Protein AF-A0A4R3S6K6-F1 (afdb_monomer)

Structure (mmCIF, N/CA/C/O backbone):
data_AF-A0A4R3S6K6-F1
#
_entry.id   AF-A0A4R3S6K6-F1
#
loop_
_atom_site.group_PDB
_atom_site.id
_atom_site.type_symbol
_atom_site.label_atom_id
_atom_site.label_alt_id
_atom_site.label_comp_id
_atom_site.label_asym_id
_atom_site.label_entity_id
_atom_site.label_seq_id
_atom_site.pdbx_PDB_ins_code
_atom_site.Cartn_x
_atom_site.Cartn_y
_atom_site.Cartn_z
_atom_site.occupancy
_atom_site.B_iso_or_equiv
_atom_site.auth_seq_id
_atom_site.auth_comp_id
_atom_site.auth_asym_id
_atom_site.auth_atom_id
_atom_site.pdbx_PDB_model_num
ATOM 1 N N . MET A 1 1 ? 48.144 1.108 -65.560 1.00 58.09 1 MET A N 1
ATOM 2 C CA . MET A 1 1 ? 48.418 1.488 -64.146 1.00 58.09 1 MET A CA 1
ATOM 3 C C . MET A 1 1 ? 47.307 2.309 -63.464 1.00 58.09 1 MET A C 1
ATOM 5 O O . MET A 1 1 ? 47.162 2.190 -62.252 1.00 58.09 1 MET A O 1
ATOM 9 N N . ALA A 1 2 ? 46.526 3.144 -64.168 1.00 62.28 2 ALA A N 1
ATOM 10 C CA . ALA A 1 2 ? 45.515 4.019 -63.543 1.00 62.28 2 ALA A CA 1
ATOM 11 C C . ALA A 1 2 ? 44.209 3.308 -63.116 1.00 62.28 2 ALA A C 1
ATOM 13 O O . ALA A 1 2 ? 43.642 3.644 -62.077 1.00 62.28 2 ALA A O 1
ATOM 14 N N . GLU A 1 3 ? 43.753 2.302 -63.867 1.00 63.19 3 GLU A N 1
ATOM 15 C CA . GLU A 1 3 ? 42.523 1.543 -63.566 1.00 63.19 3 GLU A CA 1
ATOM 16 C C . GLU A 1 3 ? 42.646 0.720 -62.281 1.00 63.19 3 GLU A C 1
ATOM 18 O O . GLU A 1 3 ? 41.728 0.697 -61.461 1.00 63.19 3 GLU A O 1
ATOM 23 N N . ASN A 1 4 ? 43.827 0.152 -62.029 1.00 66.06 4 ASN A N 1
ATOM 24 C CA . ASN A 1 4 ? 44.090 -0.627 -60.821 1.00 66.06 4 ASN A CA 1
ATOM 25 C C . ASN A 1 4 ? 43.956 0.238 -59.548 1.00 66.06 4 ASN A C 1
ATOM 27 O O . ASN A 1 4 ? 43.343 -0.175 -58.568 1.00 66.06 4 ASN A O 1
ATOM 31 N N . ARG A 1 5 ? 44.402 1.506 -59.596 1.00 66.31 5 ARG A N 1
ATOM 32 C CA . ARG A 1 5 ? 44.227 2.468 -58.489 1.00 66.31 5 ARG A CA 1
ATOM 33 C C . ARG A 1 5 ? 42.764 2.871 -58.273 1.00 66.31 5 ARG A C 1
ATOM 35 O O . ARG A 1 5 ? 42.377 3.120 -57.134 1.00 66.31 5 ARG A O 1
ATOM 42 N N . LYS A 1 6 ? 41.951 2.951 -59.336 1.00 68.38 6 LYS A N 1
ATOM 43 C CA . LYS A 1 6 ? 40.505 3.230 -59.222 1.00 68.38 6 LYS A CA 1
ATOM 44 C C . LYS A 1 6 ? 39.764 2.051 -58.585 1.00 68.38 6 LYS A C 1
ATOM 46 O O . LYS A 1 6 ? 38.975 2.271 -57.670 1.00 68.38 6 LYS A O 1
ATOM 51 N N . SER A 1 7 ? 40.077 0.820 -58.993 1.00 69.19 7 SER A N 1
ATOM 52 C CA . SER A 1 7 ? 39.479 -0.389 -58.409 1.00 69.19 7 SER A CA 1
ATOM 53 C C . SER A 1 7 ? 39.841 -0.564 -56.925 1.00 69.19 7 SER A C 1
ATOM 55 O O . SER A 1 7 ? 38.964 -0.819 -56.104 1.00 69.19 7 SER A O 1
ATOM 57 N N . ALA A 1 8 ? 41.097 -0.300 -56.543 1.00 75.62 8 ALA A N 1
ATOM 58 C CA . ALA A 1 8 ? 41.536 -0.349 -55.149 1.00 75.62 8 ALA A CA 1
ATOM 59 C C . ALA A 1 8 ? 40.811 0.689 -54.270 1.00 75.62 8 ALA A C 1
ATOM 61 O O . ALA A 1 8 ? 40.360 0.365 -53.172 1.00 75.62 8 ALA A O 1
ATOM 62 N N . LYS A 1 9 ? 40.626 1.920 -54.773 1.00 78.19 9 LYS A N 1
ATOM 63 C CA . LYS A 1 9 ? 39.857 2.969 -54.079 1.00 78.19 9 LYS A CA 1
ATOM 64 C C . LYS A 1 9 ? 38.376 2.611 -53.937 1.00 78.19 9 LYS A C 1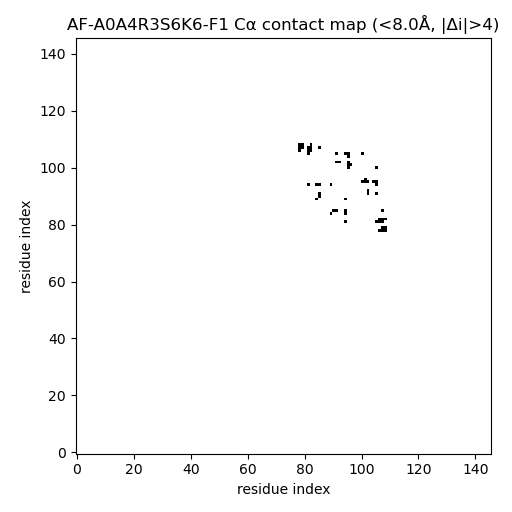
ATOM 66 O O . LYS A 1 9 ? 37.796 2.848 -52.882 1.00 78.19 9 LYS A O 1
ATOM 71 N N . GLN A 1 10 ? 37.770 2.007 -54.958 1.00 82.12 10 GLN A N 1
ATOM 72 C CA . GLN A 1 10 ? 36.378 1.554 -54.905 1.00 82.12 10 GLN A CA 1
ATOM 73 C C . GLN A 1 10 ? 36.184 0.406 -53.900 1.00 82.12 10 GLN A C 1
ATOM 75 O O . GLN A 1 10 ? 35.211 0.404 -53.146 1.00 82.12 10 GLN A O 1
ATOM 80 N N . THR A 1 11 ? 37.120 -0.542 -53.841 1.00 83.12 11 THR A N 1
ATOM 81 C CA . THR A 1 11 ? 37.103 -1.636 -52.859 1.00 83.12 11 THR A CA 1
ATOM 82 C C . THR A 1 11 ? 37.298 -1.119 -51.434 1.00 83.12 11 THR A C 1
ATOM 84 O O . THR A 1 11 ? 36.559 -1.525 -50.538 1.00 83.12 11 THR A O 1
ATOM 87 N N . ALA A 1 12 ? 38.217 -0.170 -51.221 1.00 85.31 12 ALA A N 1
ATOM 88 C CA . ALA A 1 12 ? 38.406 0.480 -49.923 1.00 85.31 12 ALA A CA 1
ATOM 89 C C . ALA A 1 12 ? 37.153 1.253 -49.476 1.00 85.31 12 ALA A C 1
ATOM 91 O O . ALA A 1 12 ? 36.719 1.108 -48.336 1.00 85.31 12 ALA A O 1
ATOM 92 N N . ALA A 1 13 ? 36.513 1.998 -50.384 1.00 88.81 13 ALA A N 1
ATOM 93 C CA . ALA A 1 13 ? 35.268 2.710 -50.098 1.00 88.81 13 ALA A CA 1
ATOM 94 C C . ALA A 1 13 ? 34.117 1.754 -49.739 1.00 88.81 13 ALA A C 1
ATOM 96 O O . ALA A 1 13 ? 33.376 2.003 -48.792 1.00 88.81 13 ALA A O 1
ATOM 97 N N . ARG A 1 14 ? 33.989 0.619 -50.442 1.00 89.81 14 ARG A N 1
ATOM 98 C CA . ARG A 1 14 ? 32.996 -0.418 -50.114 1.00 89.81 14 ARG A CA 1
ATOM 99 C C . ARG A 1 14 ? 33.266 -1.074 -48.760 1.00 89.81 14 ARG A C 1
ATOM 101 O O . ARG A 1 14 ? 32.315 -1.360 -48.039 1.00 89.81 14 ARG A O 1
ATOM 108 N N . LYS A 1 15 ? 34.533 -1.307 -48.407 1.00 90.31 15 LYS A N 1
ATOM 109 C CA . LYS A 1 15 ? 34.916 -1.840 -47.092 1.00 90.31 15 LYS A CA 1
ATOM 110 C C . LYS A 1 15 ? 34.551 -0.857 -45.975 1.00 90.31 15 LYS A C 1
ATOM 112 O O . LYS A 1 15 ? 33.841 -1.249 -45.057 1.00 90.31 15 LYS A O 1
ATOM 117 N N . ALA A 1 16 ? 34.919 0.416 -46.120 1.00 90.75 16 ALA A N 1
ATOM 118 C CA . ALA A 1 16 ? 34.565 1.462 -45.160 1.00 90.75 16 ALA A CA 1
ATOM 119 C C . ALA A 1 16 ? 33.041 1.630 -45.014 1.00 90.75 16 ALA A C 1
ATOM 121 O O . ALA A 1 16 ? 32.533 1.737 -43.903 1.00 90.75 16 ALA A O 1
ATOM 122 N N . ALA A 1 17 ? 32.286 1.578 -46.118 1.00 91.50 17 ALA A N 1
ATOM 123 C CA . ALA A 1 17 ? 30.824 1.638 -46.073 1.00 91.50 17 ALA A CA 1
ATOM 124 C C . ALA A 1 17 ? 30.207 0.436 -45.333 1.00 91.50 17 ALA A C 1
ATOM 126 O O . ALA A 1 17 ? 29.264 0.607 -44.563 1.00 91.50 17 ALA A O 1
ATOM 127 N N . ARG A 1 18 ? 30.751 -0.776 -45.522 1.00 90.44 18 ARG A N 1
ATOM 128 C CA . ARG A 1 18 ? 30.320 -1.975 -44.781 1.00 90.44 18 ARG A CA 1
ATOM 129 C C . ARG A 1 18 ? 30.636 -1.870 -43.293 1.00 90.44 18 ARG A C 1
ATOM 131 O O . ARG A 1 18 ? 29.791 -2.226 -42.482 1.00 90.44 18 ARG A O 1
ATOM 138 N N . GLU A 1 19 ? 31.813 -1.365 -42.938 1.00 93.12 19 GLU A N 1
ATOM 139 C CA . GLU A 1 19 ? 32.208 -1.152 -41.541 1.00 93.12 19 GLU A CA 1
ATOM 140 C C . GLU A 1 19 ? 31.298 -0.127 -40.855 1.00 93.12 19 GLU A C 1
ATOM 142 O O . GLU A 1 19 ? 30.788 -0.397 -39.771 1.00 93.12 19 GLU A O 1
ATOM 147 N N . GLN A 1 20 ? 30.999 0.998 -41.510 1.00 90.19 20 GLN A N 1
ATOM 148 C CA . GLN A 1 20 ? 30.063 1.995 -40.980 1.00 90.19 20 GLN A CA 1
ATOM 149 C C . GLN A 1 20 ? 28.636 1.448 -40.847 1.00 90.19 20 GLN A C 1
ATOM 151 O O . GLN A 1 20 ? 27.968 1.704 -39.846 1.00 90.19 20 GLN A O 1
ATOM 156 N N . ALA A 1 21 ? 28.162 0.671 -41.826 1.00 92.75 21 ALA A N 1
ATOM 157 C CA . ALA A 1 21 ? 26.861 0.013 -41.735 1.00 92.75 21 ALA A CA 1
ATOM 158 C C . ALA A 1 21 ? 26.816 -0.991 -40.570 1.00 92.75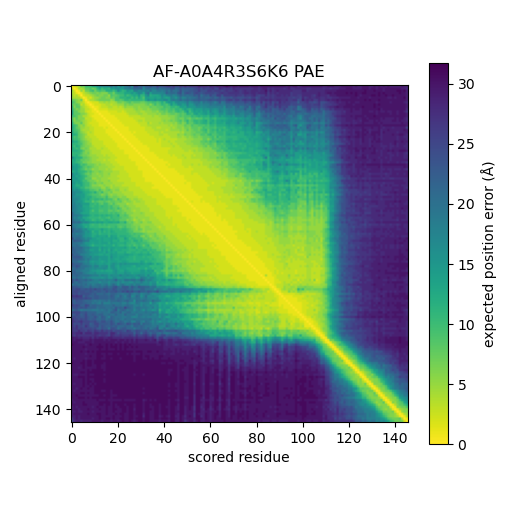 21 ALA A C 1
ATOM 160 O O . ALA A 1 21 ? 25.840 -1.016 -39.824 1.00 92.75 21 ALA A O 1
ATOM 161 N N . ALA A 1 22 ? 27.884 -1.770 -40.369 1.00 94.25 22 ALA A N 1
ATOM 162 C CA . ALA A 1 22 ? 27.996 -2.710 -39.257 1.00 94.25 22 ALA A CA 1
ATOM 163 C C . ALA A 1 22 ? 28.038 -2.001 -37.894 1.00 94.25 22 ALA A C 1
ATOM 165 O O . ALA A 1 22 ? 27.373 -2.451 -36.963 1.00 94.25 22 ALA A O 1
ATOM 166 N N . GLN A 1 23 ? 28.757 -0.879 -37.784 1.00 94.06 23 GLN A N 1
ATOM 167 C CA . GLN A 1 23 ? 28.801 -0.055 -36.570 1.00 94.06 23 GLN A CA 1
ATOM 168 C C . GLN A 1 23 ? 27.419 0.504 -36.227 1.00 94.06 23 GLN A C 1
ATOM 170 O O . GLN A 1 23 ? 26.932 0.282 -35.122 1.00 94.06 23 GLN A O 1
ATOM 175 N N . ARG A 1 24 ? 26.732 1.129 -37.192 1.00 92.38 24 ARG A N 1
ATOM 176 C CA . ARG A 1 24 ? 25.371 1.653 -36.980 1.00 92.38 24 ARG A CA 1
ATOM 177 C C . ARG A 1 24 ? 24.373 0.552 -36.630 1.00 92.38 24 ARG A C 1
ATOM 179 O O . ARG A 1 24 ? 23.525 0.754 -35.769 1.00 92.38 24 ARG A O 1
ATOM 186 N N . ALA A 1 25 ? 24.482 -0.617 -37.262 1.00 93.75 25 ALA A N 1
ATOM 187 C CA . ALA A 1 25 ? 23.643 -1.763 -36.927 1.00 93.75 25 ALA A CA 1
ATOM 188 C C . ALA A 1 25 ? 23.912 -2.276 -35.502 1.00 93.75 25 ALA A C 1
ATOM 190 O O . ALA A 1 25 ? 22.973 -2.627 -34.794 1.00 93.75 25 ALA A O 1
ATOM 191 N N . ALA A 1 26 ? 25.174 -2.301 -35.062 1.00 95.62 26 ALA A N 1
ATOM 192 C CA . ALA A 1 26 ? 25.528 -2.683 -33.697 1.00 95.62 26 ALA A CA 1
ATOM 193 C C . ALA A 1 26 ? 25.026 -1.663 -32.664 1.00 95.62 26 ALA A C 1
ATOM 195 O O . ALA A 1 26 ? 24.478 -2.056 -31.639 1.00 95.62 26 ALA A O 1
ATOM 196 N N . GLU A 1 27 ? 25.161 -0.366 -32.940 1.00 94.88 27 GLU A N 1
ATOM 197 C CA . GLU A 1 27 ? 24.622 0.698 -32.087 1.00 94.88 27 GLU A CA 1
ATOM 198 C C . GLU A 1 27 ? 23.098 0.641 -31.991 1.00 94.88 27 GLU A C 1
ATOM 200 O O . GLU A 1 27 ? 22.549 0.796 -30.903 1.00 94.88 27 GLU A O 1
ATOM 205 N N . PHE A 1 28 ? 22.413 0.388 -33.108 1.00 95.94 28 PHE A N 1
ATOM 206 C CA . PHE A 1 28 ? 20.964 0.237 -33.108 1.00 95.94 28 PHE A CA 1
ATOM 207 C C . PHE A 1 28 ? 20.535 -0.951 -32.251 1.00 95.94 28 PHE A C 1
ATOM 209 O O . PHE A 1 28 ? 19.669 -0.783 -31.402 1.00 95.94 28 PHE A O 1
ATOM 216 N N . ARG A 1 29 ? 21.182 -2.114 -32.409 1.00 96.25 29 ARG A N 1
ATOM 217 C CA . ARG A 1 29 ? 20.890 -3.291 -31.579 1.00 96.25 29 ARG A CA 1
ATOM 218 C C . ARG A 1 29 ? 21.092 -3.016 -30.093 1.00 96.25 29 ARG A C 1
ATOM 220 O O . ARG A 1 29 ? 20.178 -3.270 -29.330 1.00 96.25 29 ARG A O 1
ATOM 227 N N . ARG A 1 30 ? 22.204 -2.386 -29.700 1.00 96.50 30 ARG A N 1
ATOM 228 C CA . ARG A 1 30 ? 22.441 -2.006 -28.294 1.00 96.50 30 ARG A CA 1
ATOM 229 C C . ARG A 1 30 ? 21.349 -1.097 -27.736 1.00 96.50 30 ARG A C 1
ATOM 231 O O . ARG A 1 30 ? 20.954 -1.248 -26.591 1.00 96.50 30 ARG A O 1
ATOM 238 N N . ARG A 1 31 ? 20.863 -0.140 -28.534 1.00 96.12 31 ARG A N 1
ATOM 239 C CA . ARG A 1 31 ? 19.753 0.728 -28.115 1.00 96.12 31 ARG A CA 1
ATOM 240 C C . ARG A 1 31 ? 18.442 -0.041 -27.998 1.00 96.12 31 ARG A C 1
ATOM 242 O O . ARG A 1 31 ? 17.673 0.259 -27.099 1.00 96.12 31 ARG A O 1
ATOM 249 N N . GLN A 1 32 ? 18.183 -0.996 -28.891 1.00 97.75 32 GLN A N 1
ATOM 250 C CA . GLN A 1 32 ? 16.996 -1.848 -28.785 1.00 97.75 32 GLN A CA 1
ATOM 251 C C . GLN A 1 32 ? 17.067 -2.735 -27.542 1.00 97.75 32 GLN A C 1
ATOM 253 O O . GLN A 1 32 ? 16.122 -2.728 -26.773 1.00 97.75 32 GLN A O 1
ATOM 258 N N . GLU A 1 33 ? 18.208 -3.375 -27.279 1.00 97.31 33 GLU A N 1
ATOM 259 C CA . GLU A 1 33 ? 18.436 -4.165 -26.060 1.00 97.31 33 GLU A CA 1
ATOM 260 C C . GLU A 1 33 ? 18.180 -3.328 -24.793 1.00 97.31 33 GLU A C 1
ATOM 262 O O . GLU A 1 33 ? 17.469 -3.764 -23.896 1.00 97.31 33 GLU A O 1
ATOM 267 N N . GLN A 1 34 ? 18.671 -2.084 -24.751 1.00 97.38 34 GLN A N 1
ATOM 268 C CA . GLN A 1 34 ? 18.410 -1.164 -23.634 1.00 97.38 34 GLN A CA 1
ATOM 269 C C . GLN A 1 34 ? 16.930 -0.789 -23.492 1.00 97.38 34 GLN A C 1
ATOM 271 O O . GLN A 1 34 ? 16.430 -0.658 -22.379 1.00 97.38 34 GLN A O 1
ATOM 276 N N . LEU A 1 35 ? 16.222 -0.578 -24.604 1.00 97.56 35 LEU A N 1
ATOM 277 C CA . LEU A 1 35 ? 14.791 -0.270 -24.570 1.00 97.56 35 LEU A CA 1
ATOM 278 C C . LEU A 1 35 ? 13.962 -1.484 -24.145 1.00 97.56 35 LEU A C 1
ATOM 280 O O . LEU A 1 35 ? 12.982 -1.317 -23.425 1.00 97.56 35 LEU A O 1
ATOM 284 N N . GLU A 1 36 ? 14.355 -2.683 -24.571 1.00 97.44 36 GLU A N 1
ATOM 285 C CA . GLU A 1 36 ? 13.742 -3.941 -24.148 1.00 97.44 36 GLU A CA 1
ATOM 286 C C . GLU A 1 36 ? 13.933 -4.157 -22.642 1.00 97.44 36 GLU A C 1
ATOM 288 O O . GLU A 1 36 ? 12.959 -4.428 -21.945 1.00 97.44 36 GLU A O 1
ATOM 293 N N . GLU A 1 37 ? 15.145 -3.951 -22.121 1.00 97.81 37 GLU A N 1
ATOM 294 C CA . GLU A 1 37 ? 15.436 -4.047 -20.685 1.00 97.81 37 GLU A CA 1
ATOM 295 C C . GLU A 1 37 ? 14.613 -3.039 -19.869 1.00 97.81 37 GLU A C 1
ATOM 297 O O . GLU A 1 37 ? 13.918 -3.428 -18.932 1.00 97.81 37 GLU A O 1
ATOM 302 N N . LEU A 1 38 ? 14.576 -1.767 -20.286 1.00 98.12 38 LEU A N 1
ATOM 303 C CA . LEU A 1 38 ? 13.755 -0.743 -19.628 1.00 98.12 38 LEU A CA 1
ATOM 304 C C . LEU A 1 38 ? 12.255 -1.059 -19.681 1.00 98.12 38 LEU A C 1
ATOM 306 O O . LEU A 1 38 ? 11.526 -0.753 -18.738 1.00 98.12 38 LEU A O 1
ATOM 310 N N . ALA A 1 39 ? 11.772 -1.660 -20.770 1.00 97.69 39 ALA A N 1
ATOM 311 C CA . ALA A 1 39 ? 10.379 -2.079 -20.864 1.00 97.69 39 ALA A CA 1
ATOM 312 C C . ALA A 1 39 ? 10.071 -3.214 -19.877 1.00 97.69 39 ALA A C 1
ATOM 314 O O . ALA A 1 39 ? 9.035 -3.175 -19.213 1.00 97.69 39 ALA A O 1
ATOM 315 N N . VAL A 1 40 ? 10.972 -4.193 -19.734 1.00 98.50 40 VAL A N 1
ATOM 316 C CA . VAL A 1 40 ? 10.842 -5.260 -18.729 1.00 98.50 40 VAL A CA 1
ATOM 317 C C . VAL A 1 40 ? 10.823 -4.670 -17.321 1.00 98.50 40 VAL A C 1
ATOM 319 O O . VAL A 1 40 ? 9.921 -4.984 -16.546 1.00 98.50 40 VAL A O 1
ATOM 322 N N . GLU A 1 41 ? 11.764 -3.781 -17.001 1.00 98.31 41 GLU A N 1
ATOM 323 C CA . GLU A 1 41 ? 11.809 -3.102 -15.702 1.00 98.31 41 GLU A CA 1
ATOM 324 C C . GLU A 1 41 ? 10.524 -2.322 -15.416 1.00 98.31 41 GLU A C 1
ATOM 326 O O . GLU A 1 41 ? 10.006 -2.375 -14.301 1.00 98.31 41 GLU A O 1
ATOM 331 N N . TYR A 1 42 ? 9.970 -1.640 -16.422 1.00 98.19 42 TYR A N 1
ATOM 332 C CA . TYR A 1 42 ? 8.701 -0.933 -16.292 1.00 98.19 42 TYR A CA 1
ATOM 333 C C . TYR A 1 42 ? 7.550 -1.877 -15.933 1.00 98.19 42 TYR A C 1
ATOM 335 O O . TYR A 1 42 ? 6.815 -1.594 -14.988 1.00 98.19 42 TYR A O 1
ATOM 343 N N . PHE A 1 43 ? 7.392 -2.999 -16.641 1.00 98.06 43 PHE A N 1
ATOM 344 C CA . PHE A 1 43 ? 6.313 -3.946 -16.343 1.00 98.06 43 PHE A CA 1
ATOM 345 C C . PHE A 1 43 ? 6.465 -4.561 -14.952 1.00 98.06 43 PHE A C 1
ATOM 347 O O . PHE A 1 43 ? 5.499 -4.585 -14.194 1.00 98.06 43 PHE A O 1
ATOM 354 N N . VAL A 1 44 ? 7.686 -4.947 -14.570 1.00 98.44 44 VAL A N 1
ATOM 355 C CA . VAL A 1 44 ? 7.972 -5.433 -13.212 1.00 98.44 44 VAL A CA 1
ATOM 356 C C . VAL A 1 44 ? 7.628 -4.372 -12.164 1.00 98.44 44 VAL A C 1
ATOM 358 O O . VAL A 1 44 ? 7.047 -4.698 -11.131 1.00 98.44 44 VAL A O 1
ATOM 361 N N . ALA A 1 45 ? 7.951 -3.102 -12.414 1.00 97.88 45 ALA A N 1
ATOM 362 C CA . ALA A 1 45 ? 7.631 -2.015 -11.496 1.00 97.88 45 ALA A CA 1
ATOM 363 C C . ALA A 1 45 ? 6.117 -1.784 -11.371 1.00 97.88 45 ALA A C 1
ATOM 365 O O . ALA A 1 45 ? 5.626 -1.587 -10.261 1.00 97.88 45 ALA A O 1
ATOM 366 N N . VAL A 1 46 ? 5.369 -1.833 -12.477 1.00 98.00 46 VAL A N 1
ATOM 367 C CA . VAL A 1 46 ? 3.902 -1.701 -12.465 1.00 98.00 46 VAL A CA 1
ATOM 368 C C . VAL A 1 46 ? 3.255 -2.854 -11.696 1.00 98.00 46 VAL A C 1
ATOM 370 O O . VAL A 1 46 ? 2.410 -2.608 -10.833 1.00 98.00 46 VAL A O 1
ATOM 373 N N . ASP A 1 47 ? 3.697 -4.089 -11.931 1.00 97.56 47 ASP A N 1
ATOM 374 C CA . ASP A 1 47 ? 3.205 -5.261 -11.201 1.00 97.56 47 ASP A CA 1
ATOM 375 C C . ASP A 1 47 ? 3.547 -5.176 -9.706 1.00 97.56 47 ASP A C 1
ATOM 377 O O . ASP A 1 47 ? 2.718 -5.491 -8.847 1.00 97.56 47 ASP A O 1
ATOM 381 N N . ALA A 1 48 ? 4.745 -4.688 -9.369 1.00 97.75 48 ALA A N 1
ATOM 382 C CA . ALA A 1 48 ? 5.148 -4.466 -7.985 1.00 97.75 48 ALA A CA 1
ATOM 383 C C . ALA A 1 48 ? 4.270 -3.415 -7.289 1.00 97.75 48 ALA A C 1
ATOM 385 O O . ALA A 1 48 ? 3.897 -3.617 -6.134 1.00 97.75 48 ALA A O 1
ATOM 386 N N . VAL A 1 49 ? 3.904 -2.325 -7.974 1.00 97.75 49 VAL A N 1
ATOM 387 C CA . VAL A 1 49 ? 2.975 -1.314 -7.436 1.00 97.75 49 VAL A CA 1
ATOM 388 C C . VAL A 1 49 ? 1.617 -1.943 -7.135 1.00 97.75 49 VAL A C 1
ATOM 390 O O . VAL A 1 49 ? 1.133 -1.806 -6.012 1.00 97.75 49 VAL A O 1
ATOM 393 N N . ALA A 1 50 ? 1.047 -2.700 -8.076 1.00 96.00 50 ALA A N 1
ATOM 394 C CA . ALA A 1 50 ? -0.230 -3.381 -7.864 1.00 96.00 50 ALA A CA 1
ATOM 395 C C . ALA A 1 50 ? -0.173 -4.358 -6.671 1.00 96.00 50 ALA A C 1
ATOM 397 O O . ALA A 1 50 ? -1.092 -4.403 -5.851 1.00 96.00 50 ALA A O 1
ATOM 398 N N . GLY A 1 51 ? 0.931 -5.098 -6.526 1.00 97.62 51 GLY A N 1
ATOM 399 C CA . GLY A 1 51 ? 1.155 -5.981 -5.380 1.00 97.62 51 GLY A CA 1
ATOM 400 C C . GLY A 1 51 ? 1.267 -5.234 -4.046 1.00 97.62 51 GLY A C 1
ATOM 401 O O . GLY A 1 51 ? 0.719 -5.684 -3.038 1.00 97.62 51 GLY A O 1
ATOM 402 N N . ILE A 1 52 ? 1.941 -4.080 -4.028 1.00 97.69 52 ILE A N 1
ATOM 403 C CA . ILE A 1 52 ? 2.060 -3.227 -2.835 1.00 97.69 52 ILE A CA 1
ATOM 404 C C . ILE A 1 52 ? 0.691 -2.685 -2.419 1.00 97.69 52 ILE A C 1
ATOM 406 O O . ILE A 1 52 ? 0.362 -2.730 -1.234 1.00 97.69 52 ILE A O 1
ATOM 410 N N . GLU A 1 53 ? -0.105 -2.194 -3.368 1.00 97.06 53 GLU A N 1
ATOM 411 C CA . GLU A 1 53 ? -1.446 -1.665 -3.097 1.00 97.06 53 GLU A CA 1
ATOM 412 C C . GLU A 1 53 ? -2.374 -2.751 -2.542 1.00 97.06 53 GLU A C 1
ATOM 414 O O . GLU A 1 53 ? -3.001 -2.548 -1.501 1.00 97.06 53 GLU A O 1
ATOM 419 N N . ALA A 1 54 ? -2.391 -3.939 -3.154 1.00 97.12 54 ALA A N 1
ATOM 420 C CA . ALA A 1 54 ? -3.181 -5.067 -2.664 1.00 97.12 54 ALA A CA 1
ATOM 421 C C . ALA A 1 54 ? -2.788 -5.476 -1.231 1.00 97.12 54 ALA A C 1
ATOM 423 O O . ALA A 1 54 ? -3.652 -5.645 -0.368 1.00 97.12 54 ALA A O 1
ATOM 424 N N . ALA A 1 55 ? -1.484 -5.569 -0.947 1.00 96.38 55 ALA A N 1
ATOM 425 C CA . ALA A 1 55 ? -0.990 -5.892 0.390 1.00 96.38 55 ALA A CA 1
ATOM 426 C C . ALA A 1 55 ? -1.305 -4.792 1.421 1.00 96.38 55 ALA A C 1
ATOM 428 O O . ALA A 1 55 ? -1.510 -5.081 2.603 1.00 96.38 55 ALA A O 1
ATOM 429 N N . ALA A 1 56 ? -1.326 -3.523 1.005 1.00 97.62 56 ALA A N 1
ATOM 430 C CA . ALA A 1 56 ? -1.703 -2.413 1.873 1.00 97.62 56 ALA A CA 1
ATOM 431 C C . ALA A 1 56 ? -3.189 -2.480 2.252 1.00 97.62 56 ALA A C 1
ATOM 433 O O . ALA A 1 56 ? -3.512 -2.352 3.434 1.00 97.62 56 ALA A O 1
ATOM 434 N N . GLU A 1 57 ? -4.074 -2.739 1.288 1.00 97.12 57 GLU A N 1
ATOM 435 C CA . GLU A 1 57 ? -5.511 -2.895 1.541 1.00 97.12 57 GLU A CA 1
ATOM 436 C C . GLU A 1 57 ? -5.805 -4.076 2.474 1.00 97.12 57 GLU A C 1
ATOM 438 O O . GLU A 1 57 ? -6.571 -3.930 3.429 1.00 97.12 57 GLU A O 1
ATOM 443 N N . GLU A 1 58 ? -5.134 -5.218 2.286 1.00 97.31 58 GLU A N 1
ATOM 444 C CA . GLU A 1 58 ? -5.261 -6.371 3.188 1.00 97.31 58 GLU A CA 1
ATOM 445 C C . GLU A 1 58 ? -4.869 -6.009 4.630 1.00 97.31 58 GLU A C 1
ATOM 447 O O . GLU A 1 58 ? -5.599 -6.304 5.581 1.00 97.31 58 GLU A O 1
ATOM 452 N N . ARG A 1 59 ? -3.749 -5.299 4.809 1.00 97.31 59 ARG A N 1
ATOM 453 C CA . ARG A 1 59 ? -3.296 -4.848 6.135 1.00 97.31 59 ARG A CA 1
ATOM 454 C C . ARG A 1 59 ? -4.255 -3.845 6.761 1.00 97.31 59 ARG A C 1
ATOM 456 O O . ARG A 1 59 ? -4.515 -3.926 7.958 1.00 97.31 59 ARG A O 1
ATOM 463 N N . ILE A 1 60 ? -4.788 -2.907 5.980 1.00 97.38 60 ILE A N 1
ATOM 464 C CA . ILE A 1 60 ? -5.777 -1.938 6.465 1.00 97.38 60 ILE A CA 1
ATOM 465 C C . ILE A 1 60 ? -7.050 -2.663 6.904 1.00 97.38 60 ILE A C 1
ATOM 467 O O . ILE A 1 60 ? -7.584 -2.352 7.969 1.00 97.38 60 ILE A O 1
ATOM 471 N N . ALA A 1 61 ? -7.524 -3.635 6.124 1.00 97.56 61 ALA A N 1
ATOM 472 C CA . ALA A 1 61 ? -8.686 -4.440 6.479 1.00 97.56 61 ALA A CA 1
ATOM 473 C C . ALA A 1 61 ? -8.453 -5.222 7.781 1.00 97.56 61 ALA A C 1
ATOM 475 O O . ALA A 1 61 ? -9.294 -5.168 8.679 1.00 97.56 61 ALA A O 1
ATOM 476 N N . ALA A 1 62 ? -7.289 -5.863 7.924 1.00 96.75 62 ALA A N 1
ATOM 477 C CA . ALA A 1 62 ? -6.913 -6.583 9.138 1.00 96.75 62 ALA A CA 1
ATOM 478 C C . ALA A 1 62 ? -6.864 -5.659 10.368 1.00 96.75 62 ALA A C 1
ATOM 480 O O . ALA A 1 62 ? -7.492 -5.954 11.383 1.00 96.75 62 ALA A O 1
ATOM 481 N N . ILE A 1 63 ? -6.203 -4.501 10.257 1.00 97.94 63 ILE A N 1
ATOM 482 C CA . ILE A 1 63 ? -6.120 -3.515 11.346 1.00 97.94 63 ILE A CA 1
ATOM 483 C C . ILE A 1 63 ? -7.509 -2.997 11.719 1.00 97.94 63 ILE A C 1
ATOM 485 O O . ILE A 1 63 ? -7.805 -2.837 12.901 1.00 97.94 63 ILE A O 1
ATOM 489 N N . ARG A 1 64 ? -8.380 -2.730 10.739 1.00 96.25 64 ARG A N 1
ATOM 490 C CA . ARG A 1 64 ? -9.752 -2.276 11.007 1.00 96.25 64 ARG A CA 1
ATOM 491 C C . ARG A 1 64 ? -10.556 -3.337 11.750 1.00 96.25 64 ARG A C 1
ATOM 493 O O . ARG A 1 64 ? -11.199 -2.995 12.736 1.00 96.25 64 ARG A O 1
ATOM 500 N N . ALA A 1 65 ? -10.480 -4.594 11.319 1.00 96.69 65 ALA A N 1
ATOM 501 C CA . ALA A 1 65 ? -11.166 -5.703 11.975 1.00 96.69 65 ALA A CA 1
ATOM 502 C C . ALA A 1 65 ? -10.661 -5.922 13.411 1.00 96.69 65 ALA A C 1
ATOM 504 O O . ALA A 1 65 ? -11.457 -6.137 14.324 1.00 96.69 65 ALA A O 1
ATOM 505 N N . GLU A 1 66 ? -9.349 -5.834 13.628 1.00 95.69 66 GLU A N 1
ATOM 506 C CA . GLU A 1 66 ? -8.759 -5.920 14.964 1.00 95.69 66 GLU A CA 1
ATOM 507 C C . GLU A 1 66 ? -9.187 -4.735 15.838 1.00 95.69 66 GLU A C 1
ATOM 509 O O . GLU A 1 66 ? -9.599 -4.915 16.981 1.00 95.69 66 GLU A O 1
ATOM 514 N N . THR A 1 67 ? -9.157 -3.522 15.288 1.00 96.81 67 THR A N 1
ATOM 515 C CA . THR A 1 67 ? -9.573 -2.307 15.999 1.00 96.81 67 THR A CA 1
ATOM 516 C C . THR A 1 67 ? -11.043 -2.380 16.394 1.00 96.81 67 THR A C 1
ATOM 518 O O . THR A 1 67 ? -11.387 -2.014 17.513 1.00 96.81 67 THR A O 1
ATOM 521 N N . GLU A 1 68 ? -11.922 -2.870 15.518 1.00 96.56 68 GLU A N 1
ATOM 522 C CA . GLU A 1 68 ? -13.339 -3.054 15.835 1.00 96.56 68 GLU A CA 1
ATOM 523 C C . GLU A 1 68 ? -13.527 -4.025 17.006 1.00 96.56 68 GLU A C 1
ATOM 525 O O . GLU A 1 68 ? -14.239 -3.705 17.958 1.00 96.56 68 GLU A O 1
ATOM 530 N N . GLN A 1 69 ? -12.813 -5.155 16.999 1.00 95.69 69 GLN A N 1
ATOM 531 C CA . GLN A 1 69 ? -12.827 -6.108 18.112 1.00 95.69 69 GLN A CA 1
ATOM 532 C C . GLN A 1 69 ? -12.304 -5.486 19.412 1.00 95.69 69 GLN A C 1
ATOM 534 O O . GLN A 1 69 ? -12.931 -5.637 20.458 1.00 95.69 69 GLN A O 1
ATOM 539 N N . GLN A 1 70 ? -11.188 -4.754 19.360 1.00 95.19 70 GLN A N 1
ATOM 540 C CA . GLN A 1 70 ? -10.610 -4.091 20.532 1.00 9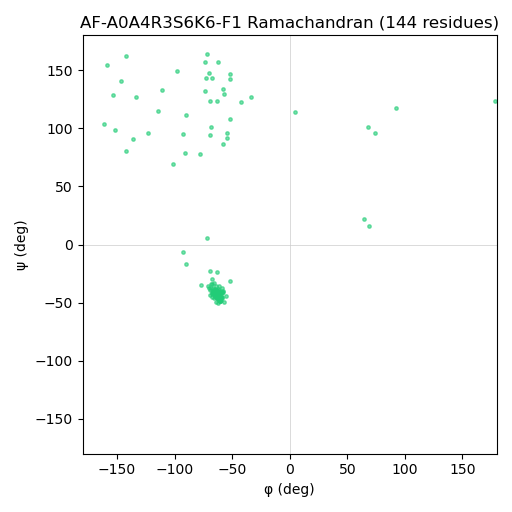5.19 70 GLN A CA 1
ATOM 541 C C . GLN A 1 70 ? -11.523 -2.991 21.087 1.00 95.19 70 GLN A C 1
ATOM 543 O O . GLN A 1 70 ? -11.653 -2.848 22.305 1.00 95.19 70 GLN A O 1
ATOM 548 N N . VAL A 1 71 ? -12.175 -2.220 20.214 1.00 95.62 71 VAL A N 1
ATOM 549 C CA . VAL A 1 71 ? -13.149 -1.197 20.607 1.00 95.62 71 VAL A CA 1
ATOM 550 C C . VAL A 1 71 ? -14.357 -1.848 21.265 1.00 95.62 71 VAL A C 1
ATOM 552 O O . VAL A 1 71 ? -14.802 -1.367 22.305 1.00 95.62 71 VAL A O 1
ATOM 555 N N . GLU A 1 72 ? -14.876 -2.938 20.704 1.00 94.81 72 GLU A N 1
ATOM 556 C CA . GLU A 1 72 ? -16.040 -3.616 21.269 1.00 94.81 72 GLU A CA 1
ATOM 557 C C . GLU A 1 72 ? -15.710 -4.297 22.604 1.00 94.81 72 GLU A C 1
ATOM 559 O O . GLU A 1 72 ? -16.476 -4.166 23.558 1.00 94.81 72 GLU A O 1
ATOM 564 N N . ALA A 1 73 ? -14.528 -4.908 22.726 1.00 94.00 73 ALA A N 1
ATOM 565 C CA . ALA A 1 73 ? -14.017 -5.424 23.994 1.00 94.00 73 ALA A CA 1
ATOM 566 C C . ALA A 1 73 ? -13.875 -4.306 25.039 1.00 94.00 73 ALA A C 1
ATOM 568 O O . ALA A 1 73 ? -14.403 -4.417 26.141 1.00 94.00 73 ALA A O 1
ATOM 569 N N . SER A 1 74 ? -13.274 -3.172 24.666 1.00 94.12 74 SER A N 1
ATOM 570 C CA . SER A 1 74 ? -13.116 -2.023 25.568 1.00 94.12 74 SER A CA 1
ATOM 571 C C . SER A 1 74 ? -14.461 -1.422 25.991 1.00 94.12 74 SER A C 1
ATOM 573 O O . SER A 1 74 ? -14.619 -0.965 27.123 1.00 94.12 74 SER A O 1
ATOM 575 N N . ARG A 1 75 ? -15.458 -1.413 25.097 1.00 91.38 75 ARG A N 1
ATOM 576 C CA . ARG A 1 75 ? -16.831 -0.990 25.418 1.00 91.38 75 ARG A CA 1
ATOM 577 C C . ARG A 1 75 ? -17.509 -1.961 26.377 1.00 91.38 75 ARG A C 1
ATOM 579 O O . ARG A 1 75 ? -18.199 -1.503 27.288 1.00 91.38 75 ARG A O 1
ATOM 586 N N . ALA A 1 76 ? -17.324 -3.264 26.182 1.00 90.44 76 ALA A N 1
ATOM 587 C CA . ALA A 1 76 ? -17.832 -4.286 27.089 1.00 90.44 76 ALA A CA 1
ATOM 588 C C . ALA A 1 76 ? -17.199 -4.147 28.481 1.00 90.44 76 ALA A C 1
ATOM 590 O O . ALA A 1 76 ? -17.930 -4.066 29.467 1.00 90.44 76 ALA A O 1
ATOM 591 N N . ASP A 1 77 ? -15.877 -3.984 28.553 1.00 92.06 77 ASP A N 1
ATOM 592 C CA . ASP A 1 77 ? -15.145 -3.761 29.803 1.00 92.06 77 ASP A CA 1
ATOM 593 C C . ASP A 1 77 ? -15.626 -2.494 30.522 1.00 92.06 77 ASP A C 1
ATOM 595 O O . ASP A 1 77 ? -15.900 -2.510 31.724 1.00 92.06 77 ASP A O 1
ATOM 599 N N . ALA A 1 78 ? -15.801 -1.389 29.789 1.00 88.44 78 ALA A N 1
ATOM 600 C CA . ALA A 1 78 ? -16.342 -0.153 30.348 1.00 88.44 78 ALA A CA 1
ATOM 601 C C . ALA A 1 78 ? -17.762 -0.352 30.907 1.00 88.44 78 ALA A C 1
ATOM 603 O O . ALA A 1 78 ? -18.079 0.137 31.995 1.00 88.44 78 ALA A O 1
ATOM 604 N N . ALA A 1 79 ? -18.617 -1.094 30.197 1.00 89.25 79 ALA A N 1
ATOM 605 C CA . ALA A 1 79 ? -19.961 -1.408 30.666 1.00 89.25 79 ALA A CA 1
ATOM 606 C C . ALA A 1 79 ? -19.935 -2.298 31.920 1.00 89.25 79 ALA A C 1
ATOM 608 O O . ALA A 1 79 ? -20.714 -2.067 32.850 1.00 89.25 79 ALA A O 1
ATOM 609 N N . ASP A 1 80 ? -19.025 -3.268 31.984 1.00 90.06 80 ASP A N 1
ATOM 610 C CA . ASP A 1 80 ? -18.839 -4.137 33.144 1.00 90.06 80 ASP A CA 1
ATOM 611 C C . ASP A 1 80 ? -18.358 -3.355 34.371 1.00 90.06 80 ASP A C 1
ATOM 613 O O . ASP A 1 80 ? -18.908 -3.541 35.459 1.00 90.06 80 ASP A O 1
ATOM 617 N N . ILE A 1 81 ? -17.424 -2.411 34.208 1.00 90.88 81 ILE A N 1
ATOM 618 C CA . ILE A 1 81 ? -16.986 -1.503 35.283 1.00 90.88 81 ILE A CA 1
ATOM 619 C C . ILE A 1 81 ? -18.163 -0.664 35.796 1.00 90.88 81 ILE A C 1
ATOM 621 O O . ILE A 1 81 ? -18.371 -0.566 37.006 1.00 90.88 81 ILE A O 1
ATOM 625 N N . VAL A 1 82 ? -18.982 -0.100 34.901 1.00 88.75 82 VAL A N 1
ATOM 626 C CA . VAL A 1 82 ? -20.205 0.624 35.295 1.00 88.75 82 VAL A CA 1
ATOM 627 C C . VAL A 1 82 ? -21.161 -0.297 36.061 1.00 88.75 82 VAL A C 1
ATOM 629 O O . VAL A 1 82 ? -21.739 0.111 37.070 1.00 88.75 82 VAL A O 1
ATOM 632 N N . GLY A 1 83 ? -21.309 -1.551 35.626 1.00 88.19 83 GLY A N 1
ATOM 633 C CA . GLY A 1 83 ? -22.068 -2.579 36.338 1.00 88.19 83 GLY A CA 1
ATOM 634 C C . GLY A 1 83 ? -21.559 -2.796 37.765 1.00 88.19 83 GLY A C 1
ATOM 635 O O . GLY A 1 83 ? -22.349 -2.717 38.706 1.00 88.19 83 GLY A O 1
ATOM 636 N N . GLN A 1 84 ? -20.246 -2.969 37.927 1.00 89.06 84 GLN A N 1
ATOM 637 C CA . GLN A 1 84 ? -19.593 -3.135 39.228 1.00 89.06 84 GLN A CA 1
ATOM 638 C C . GLN A 1 84 ? -19.773 -1.901 40.124 1.00 89.06 84 GLN A C 1
ATOM 640 O O . GLN A 1 84 ? -20.072 -2.044 41.309 1.00 89.06 84 GLN A O 1
ATOM 645 N N . MET A 1 85 ? -19.669 -0.683 39.577 1.00 87.94 85 MET A N 1
ATOM 646 C CA . MET A 1 85 ? -19.934 0.550 40.332 1.00 87.94 85 MET A CA 1
ATOM 647 C C . MET A 1 85 ? -21.371 0.590 40.860 1.00 87.94 85 MET A C 1
ATOM 649 O O . MET A 1 85 ? -21.587 0.921 42.025 1.00 87.94 85 MET A O 1
ATOM 653 N N . LEU A 1 86 ? -22.357 0.195 40.053 1.00 88.06 86 LEU A N 1
ATOM 654 C CA . LEU A 1 86 ? -23.755 0.119 40.493 1.00 88.06 86 LEU A CA 1
ATOM 655 C C . LEU A 1 86 ? -23.985 -0.981 41.545 1.00 88.06 86 LEU A C 1
ATOM 657 O O . LEU A 1 86 ? -24.852 -0.836 42.409 1.00 88.06 86 LEU A O 1
ATOM 661 N N . ASP A 1 87 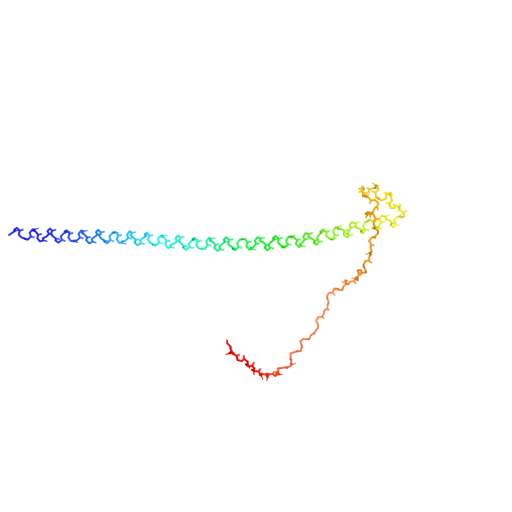? -23.204 -2.062 41.520 1.00 89.69 87 ASP A N 1
ATOM 662 C CA . ASP A 1 87 ? -23.280 -3.139 42.516 1.00 89.69 87 ASP A CA 1
ATOM 663 C C . ASP A 1 87 ? -22.789 -2.697 43.906 1.00 89.69 87 ASP A C 1
ATOM 665 O O . ASP A 1 87 ? -23.252 -3.225 44.921 1.00 89.69 87 ASP A O 1
ATOM 669 N N . THR A 1 88 ? -21.958 -1.650 43.984 1.00 89.50 88 THR A N 1
ATOM 670 C CA . THR A 1 88 ? -21.562 -1.015 45.259 1.00 89.50 88 THR A CA 1
ATOM 671 C C . THR A 1 88 ? -22.677 -0.196 45.929 1.00 89.50 88 THR A C 1
ATOM 673 O O . THR A 1 88 ? -22.448 0.418 46.969 1.00 89.50 88 THR A O 1
ATOM 676 N N . LYS A 1 89 ? -23.904 -0.229 45.382 1.00 82.88 89 LYS A N 1
ATOM 677 C CA . LYS A 1 89 ? -25.108 0.490 45.852 1.00 82.88 89 LYS A CA 1
ATOM 678 C C . LYS A 1 89 ? -25.056 2.014 45.686 1.00 82.88 89 LYS A C 1
ATOM 680 O O . LYS A 1 89 ? -25.878 2.716 46.273 1.00 82.88 89 LYS A O 1
ATOM 685 N N . VAL A 1 90 ? -24.136 2.516 44.869 1.00 86.94 90 VAL A N 1
ATOM 686 C CA . VAL A 1 90 ? -24.096 3.921 44.441 1.00 86.94 90 VAL A CA 1
ATOM 687 C C . VAL A 1 90 ? -25.228 4.178 43.435 1.00 86.94 90 VAL A C 1
ATOM 689 O O . VAL A 1 90 ? -25.579 3.300 42.641 1.00 86.94 90 VAL A O 1
ATOM 692 N N . THR A 1 91 ? -25.846 5.362 43.478 1.00 87.38 91 THR A N 1
ATOM 693 C CA . THR A 1 91 ? -26.945 5.708 42.561 1.00 87.38 91 THR A CA 1
ATOM 694 C C . THR A 1 91 ? -26.423 5.973 41.147 1.00 87.38 91 THR A C 1
ATOM 696 O O . THR A 1 91 ? -25.260 6.311 40.938 1.00 87.38 91 THR A O 1
ATOM 699 N N . ARG A 1 92 ? -27.295 5.837 40.140 1.00 85.88 92 ARG A N 1
ATOM 700 C CA . ARG A 1 92 ? -26.929 6.109 38.739 1.00 85.88 92 ARG A CA 1
ATOM 701 C C . ARG A 1 92 ? -26.451 7.539 38.513 1.00 85.88 92 ARG A C 1
ATOM 703 O O . ARG A 1 92 ? -25.535 7.726 37.722 1.00 85.88 92 ARG A O 1
ATOM 710 N N . ASP A 1 93 ? -27.056 8.505 39.199 1.00 86.62 93 ASP A N 1
ATOM 711 C CA . ASP A 1 93 ? -26.703 9.921 39.074 1.00 86.62 93 ASP A CA 1
ATOM 712 C C . ASP A 1 93 ? -25.296 10.185 39.623 1.00 86.62 93 ASP A C 1
ATOM 714 O O . ASP A 1 93 ? -24.503 10.866 38.983 1.00 86.62 93 ASP A O 1
ATOM 718 N N . GLU A 1 94 ? -24.939 9.552 40.743 1.00 87.50 94 GLU A N 1
ATOM 719 C CA . GLU A 1 94 ? -23.605 9.679 41.332 1.00 87.50 94 GLU A CA 1
ATOM 720 C C . GLU A 1 94 ? -22.530 8.958 40.495 1.00 87.50 94 GLU A C 1
ATOM 722 O O . GLU A 1 94 ? -21.417 9.459 40.343 1.00 87.50 94 GLU A O 1
ATOM 727 N N . VAL A 1 95 ? -22.850 7.809 39.883 1.00 88.25 95 VAL A N 1
ATOM 728 C CA . VAL A 1 95 ? -21.947 7.155 38.913 1.00 88.25 95 VAL A CA 1
ATOM 729 C C . VAL A 1 95 ? -21.767 8.017 37.655 1.00 88.25 95 VAL A C 1
ATOM 731 O O . VAL A 1 95 ? -20.647 8.146 37.164 1.00 88.25 95 VAL A O 1
ATOM 734 N N . ALA A 1 96 ? -22.842 8.629 37.149 1.00 89.25 96 ALA A N 1
ATOM 735 C CA . ALA A 1 96 ? -22.816 9.521 35.988 1.00 89.25 96 ALA A CA 1
ATOM 736 C C . ALA A 1 96 ? -21.926 10.747 36.238 1.00 89.25 96 ALA A C 1
ATOM 738 O O . ALA A 1 96 ? -21.062 11.060 35.420 1.00 89.25 96 ALA A O 1
ATOM 739 N N . GLU A 1 97 ? -22.084 11.382 37.400 1.00 90.44 97 GLU A N 1
ATOM 740 C CA . GLU A 1 97 ? -21.271 12.521 37.827 1.00 90.44 97 GLU A CA 1
ATOM 741 C C . GLU A 1 97 ? -19.787 12.145 37.946 1.00 90.44 97 GLU A C 1
ATOM 743 O O . GLU A 1 97 ? -18.926 12.861 37.437 1.00 90.44 97 GLU A O 1
ATOM 748 N N . ARG A 1 98 ? -19.476 10.979 38.531 1.00 89.75 98 ARG A N 1
ATOM 749 C CA . ARG A 1 98 ? -18.091 10.499 38.689 1.00 89.75 98 ARG A CA 1
ATOM 750 C C . ARG A 1 98 ? -17.404 10.151 37.370 1.00 89.75 98 ARG A C 1
ATOM 752 O O . ARG A 1 98 ? -16.193 10.318 37.266 1.00 89.75 98 ARG A O 1
ATOM 759 N N . LEU A 1 99 ? -18.149 9.642 36.391 1.00 88.94 99 LEU A N 1
ATOM 760 C CA . LEU A 1 99 ? -17.610 9.254 35.083 1.00 88.94 99 LEU A CA 1
ATOM 761 C C . LEU A 1 99 ? -17.704 10.375 34.036 1.00 88.94 99 LEU A C 1
ATOM 763 O O . LEU A 1 99 ? -17.189 10.216 32.933 1.00 88.94 99 LEU A O 1
ATOM 767 N N . GLY A 1 100 ? -18.365 11.494 34.355 1.00 88.75 100 GLY A N 1
ATOM 768 C CA . GLY A 1 100 ? -18.634 12.571 33.398 1.00 88.75 100 GLY A CA 1
ATOM 769 C C . GLY A 1 100 ? -19.557 12.147 32.249 1.00 88.75 100 GLY A C 1
ATOM 770 O O . GLY A 1 100 ? -19.536 12.757 31.181 1.00 88.75 100 GLY A O 1
ATOM 771 N N . LEU A 1 101 ? -20.347 11.090 32.450 1.00 86.81 101 LEU A N 1
ATOM 772 C CA . LEU A 1 101 ? -21.263 10.536 31.455 1.00 86.81 101 LEU A CA 1
ATOM 773 C C . LEU A 1 101 ? -22.683 11.053 31.707 1.00 86.81 101 LEU A C 1
ATOM 775 O O . LEU A 1 101 ? -23.070 11.263 32.856 1.00 86.81 101 LEU A O 1
ATOM 779 N N . PRO A 1 102 ? -23.524 11.220 30.675 1.00 85.25 102 PRO A N 1
ATOM 780 C CA . PRO A 1 102 ? -24.928 11.520 30.900 1.00 85.25 102 PRO A CA 1
ATOM 781 C C . PRO A 1 102 ? -25.623 10.307 31.536 1.00 85.25 102 PRO A C 1
ATOM 783 O O . PRO A 1 102 ? -25.386 9.164 31.150 1.00 85.25 102 PRO A O 1
ATOM 786 N N . VAL A 1 103 ? -26.565 10.544 32.454 1.00 82.94 103 VAL A N 1
ATOM 787 C CA . VAL A 1 103 ? -27.271 9.486 33.217 1.00 82.94 103 VAL A CA 1
ATOM 788 C C . VAL A 1 103 ? -27.870 8.392 32.314 1.00 82.94 103 VAL A C 1
ATOM 790 O O . VAL A 1 103 ? -27.914 7.217 32.675 1.00 82.94 103 VAL A O 1
ATOM 793 N N . ARG A 1 104 ? -28.284 8.751 31.090 1.00 84.69 104 ARG A N 1
ATOM 794 C CA . ARG A 1 104 ? -28.823 7.820 30.080 1.00 84.69 104 ARG A CA 1
ATOM 795 C C . ARG A 1 104 ? -27.823 6.757 29.593 1.00 84.69 104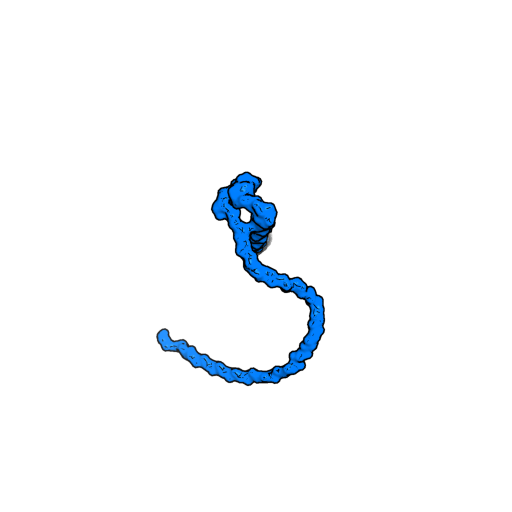 ARG A C 1
ATOM 797 O O . ARG A 1 104 ? -28.260 5.722 29.090 1.00 84.69 104 ARG A O 1
ATOM 804 N N . GLU A 1 105 ? -26.524 7.023 29.703 1.00 78.19 105 GLU A N 1
ATOM 805 C CA . GLU A 1 105 ?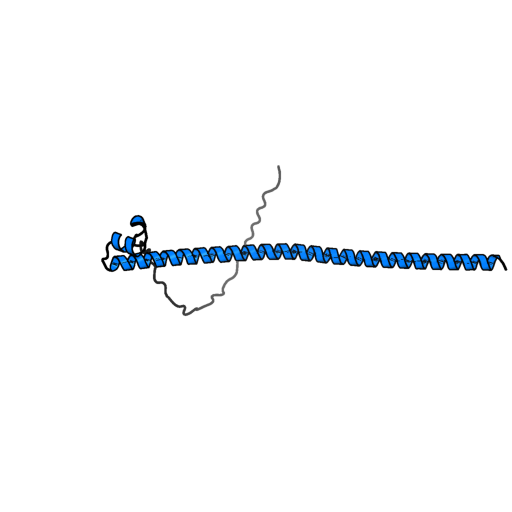 -25.428 6.127 29.306 1.00 78.19 105 GLU A CA 1
ATOM 806 C C . GLU A 1 105 ? -24.995 5.210 30.459 1.00 78.19 105 GLU A C 1
ATOM 808 O O . GLU A 1 105 ? -24.438 4.143 30.217 1.00 78.19 105 GLU A O 1
ATOM 813 N N . VAL A 1 1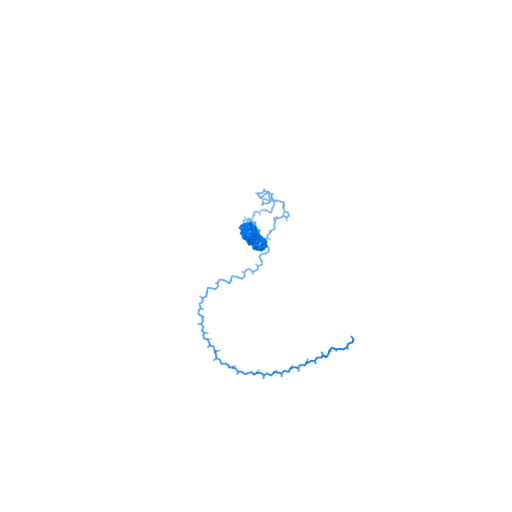06 ? -25.375 5.529 31.703 1.00 81.56 106 VAL A N 1
ATOM 814 C CA . VAL A 1 106 ? -25.166 4.671 32.879 1.00 81.56 106 VAL A CA 1
ATOM 815 C C . VAL A 1 106 ? -26.203 3.545 32.891 1.00 81.56 106 VAL A C 1
ATOM 817 O O . VAL A 1 106 ? -27.228 3.566 33.587 1.00 81.56 106 VAL A O 1
ATOM 820 N N . LYS A 1 107 ? -25.977 2.529 32.061 1.00 82.31 107 LYS A N 1
ATOM 821 C CA . LYS A 1 107 ? -26.810 1.325 31.977 1.00 82.31 107 LYS A CA 1
ATOM 822 C C . LYS A 1 107 ? -26.047 0.122 32.496 1.00 82.31 107 LYS A C 1
ATOM 824 O O . LYS A 1 107 ? -24.912 -0.107 32.110 1.00 82.31 107 LYS A O 1
ATOM 829 N N . ARG A 1 108 ? -26.708 -0.669 33.348 1.00 75.88 108 ARG A N 1
ATOM 830 C CA . ARG A 1 108 ? -26.183 -1.980 33.723 1.00 75.88 108 ARG A CA 1
ATOM 831 C C . ARG A 1 108 ? -26.146 -2.832 32.446 1.00 75.88 108 ARG A C 1
ATOM 833 O O . ARG A 1 108 ? -27.200 -2.949 31.804 1.00 75.88 108 ARG A O 1
ATOM 840 N N . PRO A 1 109 ? -24.988 -3.385 32.056 1.00 70.44 109 PRO A N 1
ATOM 841 C CA . PRO A 1 109 ? -24.919 -4.266 30.904 1.00 70.44 109 PRO A CA 1
ATOM 842 C C . PRO A 1 109 ? -25.868 -5.440 31.133 1.00 70.44 109 PRO A C 1
ATOM 844 O O . PRO A 1 109 ? -25.917 -6.031 32.216 1.00 70.44 109 PRO A O 1
ATOM 847 N N . LYS A 1 110 ? -26.667 -5.777 30.117 1.00 64.25 110 LYS A N 1
ATOM 848 C CA . LYS A 1 110 ? -27.329 -7.079 30.101 1.00 64.25 110 LYS A CA 1
ATOM 849 C C . LYS A 1 110 ? -26.206 -8.085 29.909 1.00 64.25 110 LYS A C 1
ATOM 851 O O . LYS A 1 110 ? -25.725 -8.226 28.792 1.00 64.25 110 LYS A O 1
ATOM 856 N N . ARG A 1 111 ? -25.783 -8.746 30.989 1.00 54.69 111 ARG A N 1
ATOM 857 C CA . ARG A 1 111 ? -24.956 -9.949 30.904 1.00 54.69 111 ARG A CA 1
ATOM 858 C C . ARG A 1 111 ? -25.689 -10.940 30.002 1.00 54.69 111 ARG A C 1
ATOM 860 O O . ARG A 1 111 ? -26.597 -11.636 30.450 1.00 54.69 111 ARG A O 1
ATOM 867 N N . GLY A 1 112 ? -25.333 -10.957 28.720 1.00 48.00 112 GLY A N 1
ATOM 868 C CA . GLY A 1 112 ? -25.483 -12.150 27.911 1.00 48.00 112 GLY A CA 1
ATOM 869 C C . GLY A 1 112 ? -24.694 -13.228 28.631 1.00 48.00 112 GLY A C 1
ATOM 870 O O . GLY A 1 112 ? -23.577 -12.983 29.082 1.00 48.00 112 GLY A O 1
ATOM 871 N N . THR A 1 113 ? -25.325 -14.367 28.856 1.00 40.72 113 THR A N 1
ATOM 872 C CA . THR A 1 113 ? -24.741 -15.548 29.474 1.00 40.72 113 THR A CA 1
ATOM 873 C C . THR A 1 113 ? -23.481 -15.924 28.694 1.00 40.72 113 THR A C 1
ATOM 875 O O . THR A 1 113 ? -23.548 -16.628 27.694 1.00 40.72 113 THR A O 1
ATOM 878 N N . ALA A 1 114 ? -22.328 -15.409 29.120 1.00 40.16 114 ALA A N 1
ATOM 879 C CA . ALA A 1 114 ? -21.036 -15.897 28.690 1.00 40.16 114 ALA A CA 1
ATOM 880 C C . ALA A 1 114 ? -20.896 -17.281 29.321 1.00 40.16 114 ALA A C 1
ATOM 882 O O . ALA A 1 114 ? -20.563 -17.423 30.500 1.00 40.16 114 ALA A O 1
ATOM 883 N N . THR A 1 115 ? -21.265 -18.304 28.556 1.00 36.59 115 THR A N 1
ATOM 884 C CA . THR A 1 115 ? -20.842 -19.675 28.802 1.00 36.59 115 THR A CA 1
ATOM 885 C C . THR A 1 115 ? -19.329 -19.660 28.938 1.00 36.59 115 THR A C 1
ATOM 887 O O . THR A 1 115 ? -18.594 -19.437 27.981 1.00 36.59 115 THR A O 1
ATOM 890 N N . SER A 1 116 ? -18.891 -19.856 30.176 1.00 44.88 116 SER A N 1
ATOM 891 C CA . SER A 1 116 ? -17.554 -20.293 30.528 1.00 44.88 116 SER A CA 1
ATOM 892 C C . SER A 1 116 ? -17.293 -21.633 29.840 1.00 44.88 116 SER A C 1
ATOM 894 O O . SER A 1 116 ? -17.506 -22.680 30.442 1.00 44.88 116 SER A O 1
ATOM 896 N N . THR A 1 117 ? -16.828 -21.609 28.595 1.00 41.41 117 THR A N 1
ATOM 897 C CA . THR A 1 117 ? -16.173 -22.765 27.975 1.00 41.41 117 THR A CA 1
ATOM 898 C C . THR A 1 117 ? -14.672 -22.523 28.019 1.00 41.41 117 THR A C 1
ATOM 900 O O . THR A 1 117 ? -14.019 -22.244 27.020 1.00 41.41 117 THR A O 1
ATOM 903 N N . ALA A 1 118 ? -14.137 -22.575 29.237 1.00 47.03 118 ALA A N 1
ATOM 904 C CA . ALA A 1 118 ? -12.741 -22.890 29.469 1.00 47.03 118 ALA A CA 1
ATOM 905 C C . ALA A 1 118 ? -12.651 -24.410 29.659 1.00 47.03 118 ALA A C 1
ATOM 907 O O . ALA A 1 118 ? -12.568 -24.888 30.785 1.00 47.03 118 ALA A O 1
ATOM 908 N N . GLU A 1 119 ? -12.686 -25.163 28.561 1.00 35.84 119 GLU A N 1
ATOM 909 C CA . GLU A 1 119 ? -12.167 -26.530 28.548 1.00 35.84 119 GLU A CA 1
ATOM 910 C C . GLU A 1 119 ? -10.959 -26.573 27.619 1.00 35.84 119 GLU A C 1
ATOM 912 O O . GLU A 1 119 ? -11.006 -26.258 26.431 1.00 35.84 119 GLU A O 1
ATOM 917 N N . ARG A 1 120 ? -9.833 -26.850 28.269 1.00 40.16 120 ARG A N 1
ATOM 918 C CA . ARG A 1 120 ? -8.499 -27.049 27.723 1.00 40.16 120 ARG A CA 1
ATOM 919 C C . ARG A 1 120 ? -8.489 -28.384 26.958 1.00 40.16 120 ARG A C 1
ATOM 921 O O . ARG A 1 120 ? -9.198 -29.294 27.379 1.00 40.16 120 ARG A O 1
ATOM 928 N N . PRO A 1 121 ? -7.708 -28.511 25.874 1.00 50.22 121 PRO A N 1
ATOM 929 C CA . PRO A 1 121 ? -7.729 -29.691 25.024 1.00 50.22 121 PRO A CA 1
ATOM 930 C C . PRO A 1 121 ? -7.039 -30.857 25.727 1.00 50.22 121 PRO A C 1
ATOM 932 O O . PRO A 1 121 ? -5.919 -30.691 26.209 1.00 50.22 121 PRO A O 1
ATOM 935 N N . ASP A 1 122 ? -7.678 -32.023 25.733 1.00 40.22 122 ASP A N 1
ATOM 936 C CA . ASP A 1 122 ? -6.946 -33.278 25.819 1.00 40.22 122 ASP A CA 1
ATOM 937 C C . ASP A 1 122 ? -7.653 -34.392 25.035 1.00 40.22 122 ASP A C 1
ATOM 939 O O . ASP A 1 122 ? -8.878 -34.489 25.024 1.00 40.22 122 ASP A O 1
ATOM 943 N N . GLU A 1 123 ? -6.811 -35.187 24.381 1.00 40.09 123 GLU A N 1
ATOM 944 C CA . GLU A 1 123 ? -7.053 -36.475 23.720 1.00 40.09 123 GLU A CA 1
ATOM 945 C C . GLU A 1 123 ? -7.928 -36.555 22.450 1.00 40.09 123 GLU A C 1
ATOM 947 O O . GLU A 1 123 ? -9.148 -36.710 22.458 1.00 40.09 123 GLU A O 1
ATOM 952 N N . LEU A 1 124 ? -7.217 -36.642 21.315 1.00 50.31 124 LEU A N 1
ATOM 953 C CA . LEU A 1 124 ? -7.588 -37.519 20.199 1.00 50.31 124 LEU A CA 1
ATOM 954 C C . LEU A 1 124 ? -7.818 -38.949 20.716 1.00 50.31 124 LEU A C 1
ATOM 956 O O . LEU A 1 124 ? -7.034 -39.432 21.538 1.00 50.31 124 LEU A O 1
ATOM 960 N N . PRO A 1 125 ? -8.749 -39.696 20.104 1.00 45.38 125 PRO A N 1
ATOM 961 C CA . PRO A 1 125 ? -8.233 -40.851 19.377 1.00 45.38 125 PRO A CA 1
ATOM 962 C C . PRO A 1 125 ? -8.940 -41.158 18.050 1.00 45.38 125 PRO A C 1
ATOM 964 O O . PRO A 1 125 ? -10.082 -40.789 17.802 1.00 45.38 125 PRO A O 1
ATOM 967 N N . ALA A 1 126 ? -8.205 -41.958 17.276 1.00 44.72 126 ALA A N 1
ATOM 968 C CA . ALA A 1 126 ? -8.655 -42.892 16.250 1.00 44.72 126 ALA A CA 1
ATOM 969 C C . ALA A 1 126 ? -9.154 -42.311 14.918 1.00 44.72 126 ALA A C 1
ATOM 971 O O . ALA A 1 126 ? -10.322 -42.013 14.700 1.00 44.72 126 ALA A O 1
ATOM 972 N N . VAL A 1 127 ? -8.203 -42.289 13.984 1.00 47.91 127 VAL A N 1
ATOM 973 C CA . VAL A 1 127 ? -8.404 -42.692 12.590 1.00 47.91 127 VAL A CA 1
ATOM 974 C C . VAL A 1 127 ? -9.412 -43.844 12.459 1.00 47.91 127 VAL A C 1
ATOM 976 O O . VAL A 1 127 ? -9.212 -44.905 13.046 1.00 47.91 127 VAL A O 1
ATOM 979 N N . ASP A 1 128 ? -10.430 -43.653 11.625 1.00 45.62 128 ASP A N 1
ATOM 980 C CA . ASP A 1 128 ? -11.076 -44.750 10.906 1.00 45.62 128 ASP A CA 1
ATOM 981 C C . ASP A 1 128 ? -10.997 -44.425 9.409 1.00 45.62 128 ASP A C 1
ATOM 983 O O . ASP A 1 128 ? -11.730 -43.600 8.862 1.00 45.62 128 ASP A O 1
ATOM 987 N N . ASP A 1 129 ? -9.961 -44.998 8.800 1.00 49.88 129 ASP A N 1
ATOM 988 C CA . ASP A 1 129 ? -9.737 -45.088 7.365 1.00 49.88 129 ASP A CA 1
ATOM 989 C C . ASP A 1 129 ? -10.330 -46.424 6.914 1.00 49.88 129 ASP A C 1
ATOM 991 O O . ASP A 1 129 ? -9.695 -47.464 7.080 1.00 49.88 129 ASP A O 1
ATOM 995 N N . SER A 1 130 ? -11.578 -46.404 6.435 1.00 48.12 130 SER A N 1
ATOM 996 C CA . SER A 1 130 ? -12.279 -47.449 5.662 1.00 48.12 130 SER A CA 1
ATOM 997 C C . SER A 1 130 ? -13.710 -46.937 5.397 1.00 48.12 130 SER A C 1
ATOM 999 O O . SER A 1 130 ? -14.428 -46.630 6.332 1.00 48.12 130 SER A O 1
ATOM 1001 N N . ALA A 1 131 ? -14.263 -46.803 4.195 1.00 46.97 131 ALA A N 1
ATOM 1002 C CA . ALA A 1 131 ? -13.922 -47.388 2.922 1.00 46.97 131 ALA A CA 1
ATOM 1003 C C . ALA A 1 131 ? -14.492 -46.548 1.763 1.00 46.97 131 ALA A C 1
ATOM 1005 O O . ALA A 1 131 ? -15.482 -45.829 1.867 1.00 46.97 131 ALA A O 1
ATOM 1006 N N . ARG A 1 132 ? -13.792 -46.712 0.651 1.00 42.47 132 ARG A N 1
ATOM 1007 C CA . ARG A 1 132 ? -13.973 -46.219 -0.711 1.00 42.47 132 ARG A CA 1
ATOM 1008 C C . ARG A 1 132 ? -15.157 -46.912 -1.422 1.00 42.47 132 ARG A C 1
ATOM 1010 O O . ARG A 1 132 ? -15.514 -48.022 -1.037 1.00 42.47 132 ARG A O 1
ATOM 1017 N N . ALA A 1 133 ? -15.592 -46.295 -2.530 1.00 48.22 133 ALA A N 1
ATOM 1018 C CA . ALA A 1 133 ? -16.678 -46.632 -3.476 1.00 48.22 133 ALA A CA 1
ATOM 1019 C C . ALA A 1 133 ? -18.014 -45.956 -3.106 1.00 48.22 133 ALA A C 1
ATOM 1021 O O . ALA A 1 133 ? -18.525 -46.143 -2.013 1.00 48.22 133 ALA A O 1
ATOM 1022 N N . ASP A 1 134 ? -18.580 -45.083 -3.936 1.00 45.03 134 ASP A N 1
ATOM 1023 C CA . ASP A 1 134 ? -19.007 -45.426 -5.292 1.00 45.03 134 ASP A CA 1
ATOM 1024 C C . ASP A 1 134 ? -19.010 -44.198 -6.226 1.00 45.03 134 ASP A C 1
ATOM 1026 O O . ASP A 1 134 ? -19.571 -43.147 -5.908 1.00 45.03 134 ASP A O 1
ATOM 1030 N N . GLU A 1 135 ? -18.359 -44.345 -7.380 1.00 51.88 135 GLU A N 1
ATOM 1031 C CA . GLU A 1 135 ? -18.613 -43.538 -8.572 1.00 51.88 135 GLU A CA 1
ATOM 1032 C C . GLU A 1 135 ? -19.994 -43.911 -9.121 1.00 51.88 135 GLU A C 1
ATOM 1034 O O . GLU A 1 135 ? -20.209 -45.060 -9.487 1.00 51.88 135 GLU A O 1
ATOM 1039 N N . CYS A 1 136 ? -20.891 -42.937 -9.265 1.00 45.50 136 CYS A N 1
ATOM 1040 C CA . CYS A 1 136 ? -21.974 -42.988 -10.248 1.00 45.50 136 CYS A CA 1
ATOM 1041 C C . CYS A 1 136 ? -22.186 -41.582 -10.820 1.00 45.50 136 CYS A C 1
ATOM 1043 O O . CYS A 1 136 ? -23.021 -40.800 -10.369 1.00 45.50 136 CYS A O 1
ATOM 1045 N N . ASP A 1 137 ? -21.318 -41.255 -11.774 1.00 48.00 137 ASP A N 1
ATOM 1046 C CA . ASP A 1 137 ? -21.689 -40.828 -13.126 1.00 48.00 137 ASP A CA 1
ATOM 1047 C C . ASP A 1 137 ? -23.206 -40.666 -13.367 1.00 48.00 137 ASP A C 1
ATOM 1049 O O . ASP A 1 137 ? -23.921 -41.663 -13.345 1.00 48.00 137 ASP A O 1
ATOM 1053 N N . VAL A 1 138 ? -23.681 -39.435 -13.615 1.00 54.16 138 VAL A N 1
ATOM 1054 C CA . VAL A 1 138 ? -24.660 -39.141 -14.682 1.00 54.16 138 VAL A CA 1
ATOM 1055 C C . VAL A 1 138 ? -24.461 -37.698 -15.153 1.00 54.16 138 VAL A C 1
ATOM 1057 O O . VAL A 1 138 ? -24.962 -36.732 -14.574 1.00 54.16 138 VAL 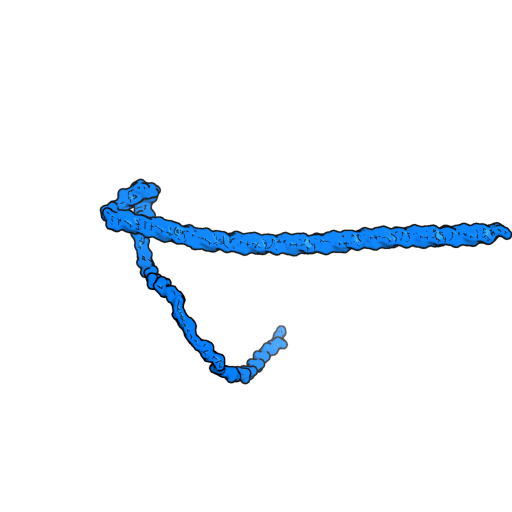A O 1
ATOM 1060 N N . ASP A 1 139 ? -23.739 -37.605 -16.260 1.00 51.22 139 ASP A N 1
ATOM 1061 C CA . ASP A 1 139 ? -23.884 -36.612 -17.315 1.00 51.22 139 ASP A CA 1
ATOM 1062 C C . ASP A 1 139 ? -25.372 -36.357 -17.647 1.00 51.22 139 ASP A C 1
ATOM 1064 O O . ASP A 1 139 ? -26.121 -37.276 -17.995 1.00 51.22 139 ASP A O 1
ATOM 1068 N N . ARG A 1 140 ? -25.831 -35.106 -17.540 1.00 51.66 140 ARG A N 1
ATOM 1069 C CA . ARG A 1 140 ? -27.033 -34.668 -18.256 1.00 51.66 140 ARG A CA 1
ATOM 1070 C C . ARG A 1 140 ? -26.777 -33.303 -18.866 1.00 51.66 140 ARG A C 1
ATOM 1072 O O . ARG A 1 140 ? -27.010 -32.272 -18.239 1.00 51.66 140 ARG A O 1
ATOM 1079 N N . GLY A 1 141 ? -26.290 -33.337 -20.101 1.00 50.78 141 GLY A N 1
ATOM 1080 C CA . GLY A 1 141 ? -26.415 -32.223 -21.022 1.00 50.78 141 GLY A CA 1
ATOM 1081 C C . GLY A 1 141 ? -27.864 -31.745 -21.147 1.00 50.78 141 GLY A C 1
ATOM 1082 O O . GLY A 1 141 ? -28.806 -32.538 -21.167 1.00 50.78 141 GLY A O 1
ATOM 1083 N N . GLU A 1 142 ? -28.015 -30.432 -21.260 1.00 49.41 142 GLU A N 1
ATOM 1084 C CA . GLU A 1 142 ? -29.157 -29.819 -21.923 1.00 49.41 142 GLU A CA 1
ATOM 1085 C C . GLU A 1 142 ? -28.614 -28.727 -22.855 1.00 49.41 142 GLU A C 1
ATOM 1087 O O . GLU A 1 142 ? -27.766 -27.914 -22.480 1.00 49.41 142 GLU A O 1
ATOM 1092 N N . ASP A 1 143 ? -29.034 -28.847 -24.111 1.00 53.25 143 ASP A N 1
ATOM 1093 C CA . ASP A 1 143 ? -28.485 -28.279 -25.339 1.00 53.25 143 ASP A CA 1
ATOM 1094 C C . ASP A 1 143 ? -28.462 -26.740 -25.441 1.00 53.25 143 ASP A C 1
ATOM 1096 O O . ASP A 1 143 ? -29.319 -26.051 -24.883 1.00 53.25 143 ASP A O 1
ATOM 1100 N N . PRO A 1 144 ? -27.570 -26.176 -26.282 1.00 59.50 144 PRO A N 1
ATOM 1101 C CA . PRO A 1 144 ? -27.685 -24.815 -26.783 1.00 59.50 144 PRO A CA 1
ATOM 1102 C C . PRO A 1 144 ? -28.477 -24.780 -28.102 1.00 59.50 144 PRO A C 1
ATOM 1104 O O . PRO A 1 144 ? -27.969 -25.202 -29.140 1.00 59.50 144 PRO A O 1
ATOM 1107 N N . ALA A 1 145 ? -29.688 -24.213 -28.101 1.00 55.59 145 ALA A N 1
ATOM 1108 C CA . ALA A 1 145 ? -30.332 -23.724 -29.327 1.00 55.59 145 ALA A CA 1
ATOM 1109 C C . ALA A 1 145 ? -31.473 -22.731 -29.040 1.00 55.59 145 ALA A C 1
ATOM 1111 O O . ALA A 1 145 ? -32.582 -23.134 -28.689 1.00 55.59 145 ALA A O 1
ATOM 1112 N N . ALA A 1 146 ? -31.208 -21.442 -29.259 1.00 50.47 146 ALA A N 1
ATOM 1113 C CA . ALA A 1 146 ? -32.191 -20.449 -29.700 1.00 50.47 146 ALA A CA 1
ATOM 1114 C C . ALA A 1 146 ? -31.466 -19.303 -30.414 1.00 50.47 146 ALA A C 1
ATOM 1116 O O . ALA A 1 146 ? -30.495 -18.773 -29.826 1.00 50.47 146 ALA A O 1
#

Sequence (146 aa):
MAENRKSAKQTAARKAAREQAAQRAAEFRRRQEQLEELAVEYFVAVDAVAGIEAAAEERIAAIRAETEQQVEASRADAADIVGQMLDTKVTRDEVAERLGLPVREVKRPKRGTATSTAERPDELPAVDDSARADECDVDRGEDPAA

Solvent-accessible surface area (backbone atoms only — not comparable to full-atom values): 8994 Å² total; per-residue (Å²): 121,68,66,62,56,51,52,52,51,52,51,50,50,52,49,52,51,50,51,52,52,51,49,54,51,51,53,51,49,54,52,49,54,52,51,52,51,53,50,52,52,49,52,54,49,53,54,48,50,55,52,51,53,53,54,48,51,54,50,52,52,51,52,50,54,51,47,52,50,52,51,50,51,51,50,50,51,53,30,49,50,49,30,54,51,47,70,73,70,51,53,57,63,61,52,13,64,76,70,75,44,60,56,89,72,63,50,69,61,81,78,69,85,75,76,82,78,86,74,80,92,78,79,88,83,78,89,81,90,80,83,86,85,81,90,76,90,77,91,74,89,79,84,92,85,132

Mean predicted aligned error: 16.78 Å

Radius of gyration: 41.46 Å; Cα contacts (8 Å, |Δi|>4): 30; chains: 1; bounding box: 81×60×110 Å

pLDDT: mean 79.41, std 20.3, range [35.84, 98.5]

Nearest PDB structures (foldseek):
  7bhy-assembly2_C-2  TM=6.435E-01  e=7.620E+00  Bacillus subtilis subsp. subtilis str. 168

Foldseek 3Di:
DVVVVVVVVVVVVVVVVVVVVVVVVVVVVVVVVVVVVVVVVVVVVVVVVVVVVVVVVVVVVVVVVVVVVVVVVVVVVVLVVLLVVVVVVDDLVVSCVVVVHDSVPSDNDPPPPPPPPPDDDDDDDDDDDDDDDDDDDDDDDDDDDD

Secondary structure (DSSP, 8-state):
-HHHHHHHHHHHHHHHHHHHHHHHHHHHHHHHHHHHHHHHHHHHHHHHHHHHHHHHHHHHHHHHHHHHHHHHHHHHHHHHHHHHHHHTT--HHHHHHHHT--GGG--------------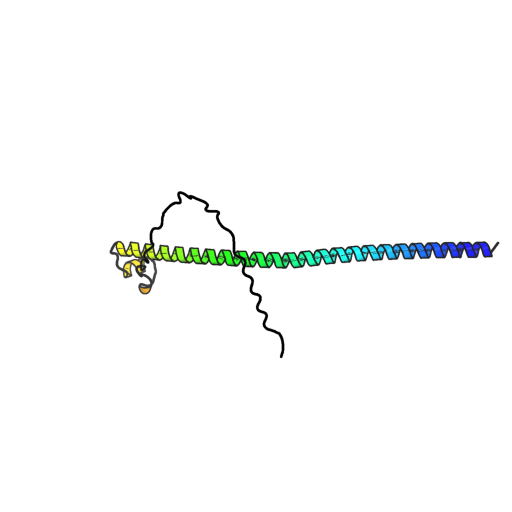---------------------------